Protein 3T7Z (pdb70)

Organism: Methanocaldococcus jannaschii (strain ATCC 43067 / DSM 2661 / JAL-1 / JCM 10045 / NBRC 100440) (NCBI:txid243232)

Sequence (119 aa):
MIYVTTFTPYGAFGVVKDNKEVSGLEDIEYKKLFNEEEIPDIMFKLKTQPNKIADELKEEWGDEIKLETLSTEPFNIGEFLRNNLFKVGKELGYFNNYDEFRKKMHYWSTELTKKVIKSYA

Solvent-accessible surface area: 6789 Å² total; per-residue (Å²): 83,0,43,0,8,35,12,20,0,0,0,0,0,0,71,95,47,94,137,12,96,11,34,148,44,6,85,42,91,74,78,12,124,62,105,38,0,10,77,40,36,48,65,26,120,75,72,24,103,88,13,15,103,46,4,100,90,98,36,64,37,88,23,71,6,21,88,93,32,150,60,97,9,50,0,0,43,22,1,126,124,36,38,53,108,0,0,101,112,47,64,20,3,112,79,143,113,57,24,49,62,52,47,131,129,7,52,58,32,23,70,114,65,38,114,71,63,169,131

Foldseek 3Di:
DWEWEDDLFWIWTAPPLDADPDVVRTDDIGTHDLVCSLVVVLCCVPPVVVVQVVVCVVVVHHYDYQVVDPDHGNVRVVCVVCVPVVCCVVPNAVDDVRVVVSVVVSVVSNVVVVVVVVD

B-factor: mean 32.23, std 11.08, range [12.87, 71.79]

Nearest PDB structures (foldseek):
  3t7z-assembly1_A  TM=1.008E+00  e=1.293E-22  Methanocaldococcus jannaschii
  5umu-assembly1_A  TM=2.502E-01  e=2.101E+00  Homo sapiens

CATH classification: 3.30.420.220

Structure (mmCIF, N/CA/C/O backbone):
data_3T7Z
#
_entry.id   3T7Z
#
_cell.length_a   45.695
_cell.length_b   86.511
_cell.length_c   129.387
_cell.angle_alpha   90.00
_cell.angle_beta   90.00
_cell.angle_gamma   90.00
#
_symmetry.space_group_name_H-M   'F 2 2 2'
#
loop_
_entity.id
_entity.type
_entity.pdbx_description
1 polymer 'Nucleolar protein Nop 56/58'
2 non-polymer 'ACETATE ION'
3 non-polymer 'SODIUM ION'
4 non-polymer GLYCEROL
5 water water
#
loop_
_atom_site.group_PDB
_atom_site.id
_atom_site.type_symbol
_atom_site.label_atom_id
_atom_site.label_alt_id
_atom_site.label_comp_id
_atom_site.label_asym_id
_atom_site.label_entity_id
_atom_site.label_seq_id
_atom_site.pdbx_PDB_ins_code
_atom_site.Cartn_x
_atom_site.Cartn_y
_atom_site.Cartn_z
_atom_site.occupancy
_atom_site.B_iso_or_equiv
_atom_site.auth_seq_id
_atom_site.auth_comp_id
_atom_site.auth_asym_id
_atom_site.auth_atom_id
_atom_site.pdbx_PDB_model_num
ATOM 1 N N . MET A 1 1 ? -3.764 -3.907 -11.802 1.00 33.48 1 MET A N 1
ATOM 2 C CA . MET A 1 1 ? -3.873 -2.452 -11.748 1.00 28.06 1 MET A CA 1
ATOM 3 C C . MET A 1 1 ? -4.824 -2.021 -12.915 1.00 23.41 1 MET A C 1
ATOM 4 O O . MET A 1 1 ? -4.536 -2.330 -14.068 1.00 21.81 1 MET A O 1
ATOM 9 N N . ILE A 1 2 ? -5.927 -1.348 -12.614 1.00 22.65 2 ILE A N 1
ATOM 10 C CA . ILE A 1 2 ? -6.876 -0.935 -13.619 1.00 18.73 2 ILE A CA 1
ATOM 11 C C . ILE A 1 2 ? -6.708 0.539 -13.914 1.00 18.35 2 ILE A C 1
ATOM 12 O O . ILE A 1 2 ? -6.728 1.317 -13.018 1.00 19.86 2 ILE A O 1
ATOM 17 N N . TYR A 1 3 ? -6.551 0.904 -15.183 1.00 16.03 3 TYR A N 1
ATOM 18 C CA . TYR A 1 3 ? -6.396 2.317 -15.589 1.00 15.17 3 TYR A CA 1
ATOM 19 C C . TYR A 1 3 ? -7.756 2.779 -16.057 1.00 15.92 3 TYR A C 1
ATOM 20 O O . TYR A 1 3 ? -8.331 2.162 -16.921 1.00 15.85 3 TYR A O 1
ATOM 29 N N . VAL A 1 4 ? -8.202 3.873 -15.482 1.00 16.50 4 VAL A N 1
ATOM 30 C CA . VAL A 1 4 ? -9.635 4.331 -15.597 1.00 16.87 4 VAL A CA 1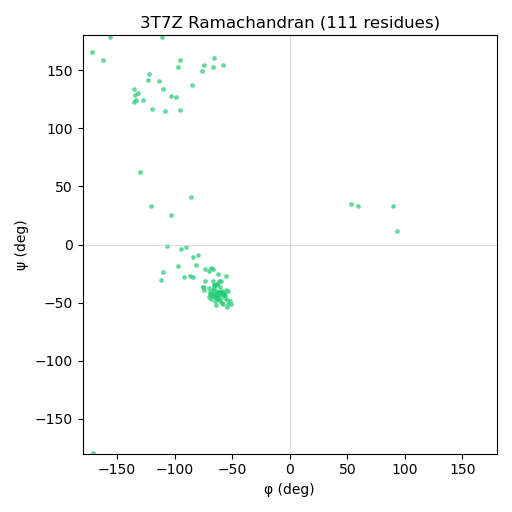
ATOM 31 C C . VAL A 1 4 ? -9.697 5.696 -16.084 1.00 18.97 4 VAL A C 1
ATOM 32 O O . VAL A 1 4 ? -8.922 6.572 -15.598 1.00 22.69 4 VAL A O 1
ATOM 36 N N A THR A 1 5 ? -10.602 5.943 -17.058 0.61 16.21 5 THR A N 1
ATOM 37 N N B THR A 1 5 ? -10.621 5.955 -17.029 0.39 16.37 5 THR A N 1
ATOM 38 C CA A THR A 1 5 ? -10.999 7.291 -17.484 0.61 17.78 5 THR A CA 1
ATOM 39 C CA B THR A 1 5 ? -10.968 7.311 -17.458 0.39 17.70 5 THR A CA 1
ATOM 40 C C A THR A 1 5 ? -12.497 7.415 -17.283 0.61 18.80 5 THR A C 1
ATOM 41 C C B THR A 1 5 ? -12.473 7.459 -17.485 0.39 19.30 5 THR A C 1
ATOM 42 O O A THR A 1 5 ? -13.184 6.420 -17.380 0.61 20.07 5 THR A O 1
ATOM 43 O O B THR A 1 5 ? -13.149 6.537 -17.949 0.39 19.00 5 THR A O 1
ATOM 50 N N . PHE A 1 6 ? -12.942 8.632 -17.068 1.00 19.42 6 PHE A N 1
ATOM 51 C CA . PHE A 1 6 ? -14.358 8.916 -16.926 1.00 22.13 6 PHE A CA 1
ATOM 52 C C . PHE A 1 6 ? -14.694 9.786 -18.063 1.00 24.75 6 PHE A C 1
ATOM 53 O O . PHE A 1 6 ? -13.914 10.662 -18.475 1.00 26.84 6 PHE A O 1
ATOM 61 N N . THR A 1 7 ? -15.879 9.554 -18.620 1.00 21.00 7 THR A N 1
ATOM 62 C CA . THR A 1 7 ? -16.521 10.525 -19.516 1.00 21.29 7 THR A CA 1
ATOM 63 C C . THR A 1 7 ? -17.741 11.017 -18.650 1.00 23.15 7 THR A C 1
ATOM 64 O O . THR A 1 7 ? -17.998 10.480 -17.547 1.00 18.71 7 THR A O 1
ATOM 68 N N . PRO A 1 8 ? -18.520 11.949 -19.205 1.00 25.28 8 PRO A N 1
ATOM 69 C CA . PRO A 1 8 ? -19.743 12.318 -18.435 1.00 22.65 8 PRO A CA 1
ATOM 70 C C . PRO A 1 8 ? -20.690 11.147 -18.264 1.00 22.37 8 PRO A C 1
ATOM 71 O O . PRO A 1 8 ? -21.401 11.094 -17.232 1.00 24.06 8 PRO A O 1
ATOM 75 N N . TYR A 1 9 ? -20.673 10.155 -19.129 1.00 19.81 9 TYR A N 1
ATOM 76 C CA . TYR A 1 9 ? -21.664 9.130 -19.058 1.00 17.08 9 TYR A CA 1
ATOM 77 C C . TYR A 1 9 ? -21.177 7.789 -18.519 1.00 16.88 9 TYR A C 1
ATOM 78 O O . TYR A 1 9 ? -21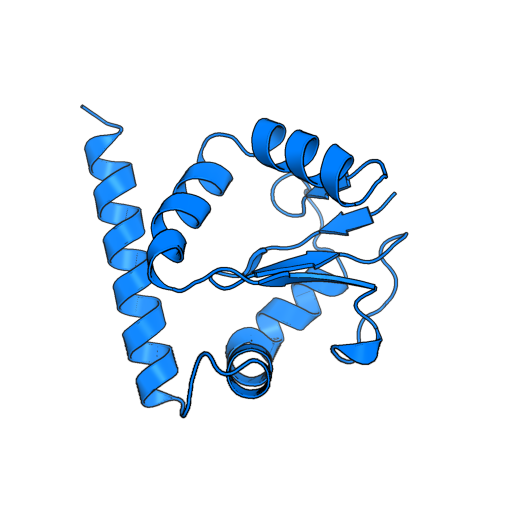.929 6.813 -18.431 1.00 19.25 9 TYR A O 1
ATOM 87 N N . GLY A 1 10 ? -19.870 7.681 -18.196 1.00 17.09 10 GLY A N 1
ATOM 88 C CA . GLY A 1 10 ? -19.442 6.414 -17.689 1.00 15.10 10 GLY A CA 1
ATOM 89 C C . GLY A 1 10 ? -18.005 6.467 -17.181 1.00 18.54 10 GLY A C 1
ATOM 90 O O . GLY A 1 10 ? -17.296 7.390 -17.528 1.00 20.03 10 GLY A O 1
ATOM 91 N N . ALA A 1 11 ? -17.647 5.447 -16.434 1.00 19.49 11 ALA A N 1
ATOM 92 C CA . ALA A 1 11 ? -16.237 5.126 -16.039 1.00 21.45 11 ALA A CA 1
ATOM 93 C C . ALA A 1 11 ? -15.808 3.888 -16.738 1.00 18.67 11 ALA A C 1
ATOM 94 O O . ALA A 1 11 ? -16.479 2.888 -16.787 1.00 18.43 11 ALA A O 1
ATOM 96 N N . PHE A 1 12 ? -14.592 3.909 -17.325 1.00 15.35 12 PHE A N 1
ATOM 97 C CA . PHE A 1 12 ? -14.181 2.847 -18.189 1.00 12.87 12 PHE A CA 1
ATOM 98 C C . PHE A 1 12 ? -12.725 2.459 -17.817 1.00 16.42 12 PHE A C 1
ATOM 99 O O . PHE A 1 12 ? -11.887 3.356 -17.663 1.00 17.24 12 PHE A O 1
ATOM 107 N N . GLY A 1 13 ? -12.497 1.178 -17.711 1.00 16.33 13 GLY A N 1
ATOM 108 C CA . GLY A 1 13 ? -11.166 0.701 -17.213 1.00 14.49 13 GLY A CA 1
ATOM 109 C C . GLY A 1 13 ? -10.633 -0.421 -18.026 1.00 19.38 13 GLY A C 1
ATOM 110 O O . GLY A 1 13 ? -11.336 -1.231 -18.634 1.00 17.70 13 GLY A O 1
ATOM 111 N N A VAL A 1 14 ? -9.298 -0.492 -18.056 0.68 16.92 14 VAL A N 1
ATOM 112 N N B VAL A 1 14 ? -9.304 -0.516 -18.013 0.32 16.90 14 VAL A N 1
ATOM 113 C CA A VAL A 1 14 ? -8.609 -1.574 -18.677 0.68 17.39 14 VAL A CA 1
ATOM 114 C CA B VAL A 1 14 ? -8.569 -1.519 -18.741 0.32 17.45 14 VAL A CA 1
ATOM 115 C C A VAL A 1 14 ? -7.366 -1.890 -17.848 0.68 18.34 14 VAL A C 1
ATOM 116 C C B VAL A 1 14 ? -7.351 -1.882 -17.878 0.32 18.32 14 VAL A C 1
ATOM 117 O O A VAL A 1 14 ? -6.732 -0.962 -17.279 0.68 17.17 14 VAL A O 1
ATOM 118 O O B VAL A 1 14 ? -6.693 -0.977 -17.339 0.32 17.62 14 VAL A O 1
ATOM 125 N N . LYS A 1 15 ? -7.069 -3.170 -17.709 1.00 16.31 15 LYS A N 1
ATOM 126 C CA . LYS A 1 15 ? -5.883 -3.583 -16.938 1.00 18.57 15 LYS A CA 1
ATOM 127 C C . LYS A 1 15 ? -4.669 -3.113 -17.677 1.00 18.76 15 LYS A C 1
ATOM 128 O O . LYS A 1 15 ? -4.606 -3.245 -18.903 1.00 19.29 15 LYS A O 1
ATOM 134 N N . ASP A 1 16 ? -3.691 -2.602 -16.919 1.00 13.74 16 ASP A N 1
ATOM 135 C CA . ASP A 1 16 ? -2.347 -2.389 -17.400 1.00 16.94 16 ASP A CA 1
ATOM 136 C C . ASP A 1 16 ? -2.256 -1.442 -18.611 1.00 17.66 16 ASP A C 1
ATOM 137 O O . ASP A 1 16 ? -1.417 -1.597 -19.485 1.00 19.25 16 ASP A O 1
ATOM 142 N N . ASN A 1 17 ? -3.156 -0.467 -18.651 1.00 18.28 17 ASN A N 1
ATOM 143 C CA . ASN A 1 17 ? -3.054 0.576 -19.671 1.00 18.98 17 ASN A CA 1
ATOM 144 C C . ASN A 1 17 ? -2.961 -0.024 -21.062 1.00 18.15 17 ASN A C 1
ATOM 145 O O . ASN A 1 17 ? -2.298 0.515 -21.975 1.00 21.97 17 ASN A O 1
ATOM 150 N N . LYS A 1 18 ? -3.664 -1.158 -21.309 1.00 20.26 18 LYS A N 1
ATOM 151 C CA . LYS A 1 18 ? -3.570 -1.735 -22.642 1.00 24.40 18 LYS A CA 1
ATOM 152 C C . LYS A 1 18 ? -4.196 -0.808 -23.757 1.00 20.58 18 LYS A C 1
ATOM 153 O O . LYS A 1 18 ? -5.002 0.116 -23.446 1.00 18.70 18 LYS A O 1
ATOM 159 N N . GLU A 1 19 ? -3.822 -1.045 -25.002 1.00 33.55 19 GLU A N 1
ATOM 160 C CA . GLU A 1 19 ? -4.364 -0.249 -26.058 1.00 31.55 19 GLU A CA 1
ATOM 161 C C . GLU A 1 19 ? -5.819 -0.517 -26.195 1.00 30.02 19 GLU A C 1
ATOM 162 O O . GLU A 1 19 ? -6.256 -1.540 -25.871 1.00 32.69 19 GLU A O 1
ATOM 168 N N . VAL A 1 20 ? -6.516 0.465 -26.685 1.00 22.58 20 VAL A N 1
ATOM 169 C CA . VAL A 1 20 ? -8.008 0.409 -26.793 1.00 19.24 20 VAL A CA 1
ATOM 170 C C . VAL A 1 20 ? -8.384 0.945 -28.185 1.00 24.85 20 VAL A C 1
ATOM 171 O O . VAL A 1 20 ? -8.089 2.140 -28.446 1.00 24.73 20 VAL A O 1
ATOM 175 N N . SER A 1 21 ? -9.112 0.114 -29.001 1.00 24.02 21 SER A N 1
ATOM 176 C CA . SER A 1 21 ? -9.515 0.366 -30.401 1.00 25.53 21 SER A CA 1
ATOM 177 C C . SER A 1 21 ? -11.089 0.585 -30.343 1.00 33.85 21 SER A C 1
ATOM 178 O O . SER A 1 21 ? -11.728 1.344 -31.134 1.00 32.11 21 SER A O 1
ATOM 181 N N . GLY A 1 22 ? -11.681 0.029 -29.296 1.00 29.05 22 GLY A N 1
ATOM 182 C CA . GLY A 1 22 ? -13.151 -0.203 -29.350 1.00 29.78 22 GLY A CA 1
ATOM 183 C C . GLY A 1 22 ? -13.637 -0.634 -27.991 1.00 27.48 22 GLY A C 1
ATOM 184 O O . GLY A 1 22 ? -12.836 -0.897 -27.092 1.00 26.38 22 GLY A O 1
ATOM 185 N N . LEU A 1 23 ? -14.934 -0.894 -27.856 1.00 24.23 23 LEU A N 1
ATOM 186 C CA . LEU A 1 23 ? -15.481 -1.065 -26.503 1.00 20.09 23 LEU A CA 1
ATOM 187 C C . LEU A 1 23 ? -15.129 -2.491 -26.171 1.00 21.06 23 LEU A C 1
ATOM 188 O O . LEU A 1 23 ? -15.087 -2.887 -25.004 1.00 23.29 23 LEU A O 1
ATOM 193 N N . GLU A 1 24 ? -14.805 -3.317 -27.203 1.00 20.70 24 GLU A N 1
ATOM 194 C CA . GLU A 1 24 ? -14.440 -4.701 -26.959 1.00 22.45 24 GLU A CA 1
ATOM 195 C C . GLU A 1 24 ? -13.103 -4.809 -26.197 1.00 22.16 24 GLU A C 1
ATOM 196 O O . GLU A 1 24 ? -12.764 -5.836 -25.613 1.00 26.88 24 GLU A O 1
ATOM 202 N N . ASP A 1 25 ? -12.326 -3.738 -26.289 1.00 25.45 25 ASP A N 1
ATOM 203 C CA . ASP A 1 25 ? -11.004 -3.734 -25.556 1.00 25.86 25 ASP A CA 1
ATOM 204 C C . ASP A 1 25 ? -11.079 -3.169 -24.119 1.00 23.77 25 ASP A C 1
ATOM 205 O O . ASP A 1 25 ? -10.104 -3.111 -23.380 1.00 24.36 25 ASP A O 1
ATOM 210 N N . ILE A 1 26 ? -12.262 -2.725 -23.750 1.00 21.19 26 ILE A N 1
ATOM 211 C CA . ILE A 1 26 ? -12.524 -2.119 -22.435 1.00 20.23 26 ILE A CA 1
ATOM 212 C C . ILE A 1 26 ? -13.065 -3.207 -21.518 1.00 23.43 26 ILE A C 1
ATOM 213 O O . ILE A 1 26 ? -14.154 -3.777 -21.753 1.00 26.41 26 ILE A O 1
ATOM 218 N N . GLU A 1 27 ? -12.332 -3.526 -20.479 1.00 19.33 27 GLU A N 1
ATOM 219 C CA . GLU A 1 27 ? -12.684 -4.594 -19.579 1.00 22.16 27 GLU A CA 1
ATOM 220 C C . GLU A 1 27 ? -13.670 -4.232 -18.459 1.00 25.63 27 GLU A C 1
ATOM 221 O O . GLU A 1 27 ? -14.390 -5.055 -17.991 1.00 29.16 27 GLU A O 1
ATOM 227 N N . TYR A 1 28 ? -13.688 -2.992 -18.050 1.00 19.26 28 TYR A N 1
ATOM 228 C CA . TYR A 1 28 ? -14.568 -2.567 -16.937 1.00 19.00 28 TYR A CA 1
ATOM 229 C C . TYR A 1 28 ? -15.353 -1.433 -17.373 1.00 19.70 28 TYR A C 1
ATOM 230 O O . TYR A 1 28 ? 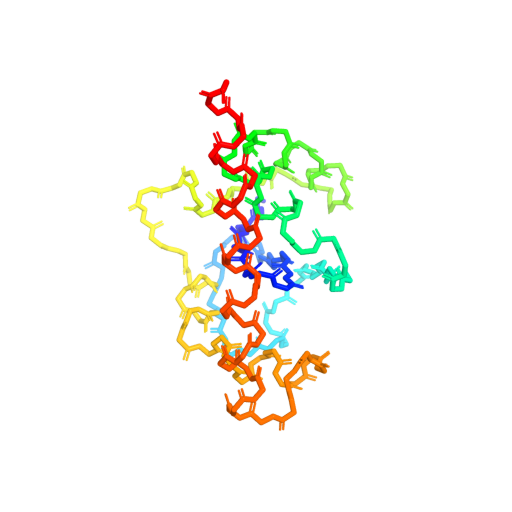-14.794 -0.401 -17.828 1.00 18.42 28 TYR A O 1
ATOM 239 N N . LYS A 1 29 ? -16.720 -1.515 -17.277 1.00 15.76 29 LYS A N 1
ATOM 240 C CA . LYS A 1 29 ? -17.550 -0.386 -17.714 1.00 16.63 29 LYS A CA 1
ATOM 241 C C . LYS A 1 29 ? -18.607 -0.099 -16.657 1.00 21.49 29 LYS A C 1
ATOM 242 O O . LYS A 1 29 ? -19.396 -0.970 -16.355 1.00 23.07 29 LYS A O 1
ATOM 248 N N . LYS A 1 30 ? -18.636 1.120 -16.190 1.00 17.87 30 LYS A N 1
ATOM 249 C CA . LYS A 1 30 ? -19.742 1.535 -15.310 1.00 20.93 30 LYS A CA 1
ATOM 250 C C . LYS A 1 30 ? -20.439 2.669 -16.010 1.00 22.48 30 LYS A C 1
ATOM 251 O O . LYS A 1 30 ? -19.891 3.736 -16.173 1.00 24.22 30 LYS A O 1
ATOM 257 N N . LEU A 1 31 ? -21.712 2.506 -16.377 1.00 23.13 31 LEU A N 1
ATOM 258 C CA . LEU A 1 31 ? -22.390 3.512 -17.070 1.00 20.97 31 LEU A CA 1
ATOM 259 C C . LEU A 1 31 ? -23.221 4.347 -16.036 1.00 27.92 31 LEU A C 1
ATOM 260 O O . LEU A 1 31 ? -23.555 3.842 -14.908 1.00 30.39 31 LEU A O 1
ATOM 265 N N . PHE A 1 32 ? -23.500 5.621 -16.310 1.00 23.11 32 PHE A N 1
ATOM 266 C CA . PHE A 1 32 ? -24.196 6.385 -15.323 1.00 26.23 32 PHE A CA 1
ATOM 267 C C . PHE A 1 32 ? -25.569 6.726 -15.868 1.00 27.61 32 PHE A C 1
ATOM 268 O O . PHE A 1 32 ? -25.772 6.872 -17.071 1.00 27.36 32 PHE A O 1
ATOM 276 N N . ASN A 1 33 ? -26.579 6.684 -15.008 1.00 27.56 33 ASN A N 1
ATOM 277 C CA . ASN A 1 33 ? -27.833 7.143 -15.530 1.00 23.60 33 ASN A CA 1
ATOM 278 C C . ASN A 1 33 ? -27.853 8.616 -15.603 1.00 23.99 33 ASN A C 1
ATOM 279 O O . ASN A 1 33 ? -27.259 9.281 -14.774 1.00 26.81 33 ASN A O 1
ATOM 284 N N . GLU A 1 34 ? -28.570 9.161 -16.548 1.00 29.15 34 GLU A N 1
ATOM 285 C CA . GLU A 1 34 ? -28.404 10.544 -16.874 1.00 35.38 34 GLU A CA 1
ATOM 286 C C . GLU A 1 34 ? -28.705 11.501 -15.744 1.00 36.93 34 GLU A C 1
ATOM 287 O O . GLU A 1 34 ? -28.097 12.517 -15.673 1.00 38.34 34 GLU A O 1
ATOM 293 N N . GLU A 1 35 ? -29.615 11.175 -14.858 1.00 34.55 35 GLU A N 1
ATOM 294 C CA . GLU A 1 35 ? -29.973 12.119 -13.797 1.00 35.51 35 GLU A CA 1
ATOM 295 C C . GLU A 1 35 ? -28.837 12.293 -12.762 1.00 33.90 35 GLU A C 1
ATOM 296 O O . GLU A 1 35 ? -28.739 13.326 -1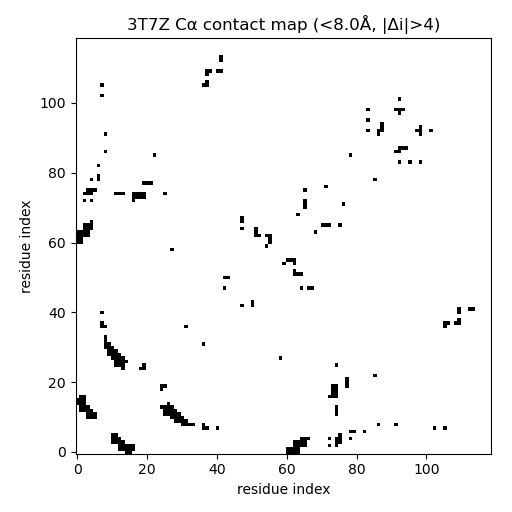2.084 1.00 33.32 35 GLU A O 1
ATOM 298 N N . GLU A 1 36 ? -27.936 11.307 -12.660 1.00 30.15 36 GLU A N 1
ATOM 299 C CA . GLU A 1 36 ? -26.800 11.424 -11.726 1.00 29.08 36 GLU A CA 1
ATOM 300 C C . GLU A 1 36 ? -25.552 11.955 -12.364 1.00 26.99 36 GLU A C 1
ATOM 301 O O . GLU A 1 36 ? -24.548 12.110 -11.655 1.00 28.35 36 GLU A O 1
ATOM 303 N N . ILE A 1 37 ? -25.567 12.180 -13.667 1.00 23.69 37 ILE A N 1
ATOM 304 C CA . ILE A 1 37 ? -24.302 12.586 -14.361 1.00 22.31 37 ILE A CA 1
ATOM 305 C C . ILE A 1 37 ? -23.595 13.801 -13.749 1.00 24.52 37 ILE A C 1
ATOM 306 O O . ILE A 1 37 ? -22.377 13.758 -13.448 1.00 27.87 37 ILE A O 1
ATOM 311 N N . PRO A 1 38 ? -24.320 14.905 -13.528 1.00 23.73 38 PRO A N 1
ATOM 312 C CA . PRO A 1 38 ? -23.619 16.072 -12.977 1.00 25.81 38 PRO A CA 1
ATOM 313 C C . PRO A 1 38 ? -23.055 15.835 -11.571 1.00 27.77 38 PRO A C 1
ATOM 314 O O . PRO A 1 38 ? -21.958 16.305 -11.251 1.00 28.34 38 PRO A O 1
ATOM 318 N N . ASP A 1 39 ? -23.822 15.135 -10.729 1.00 25.27 39 ASP A N 1
ATOM 319 C CA . ASP A 1 39 ? -23.404 14.781 -9.367 1.00 28.73 39 ASP A CA 1
ATOM 320 C C . ASP A 1 39 ? -22.110 14.018 -9.439 1.00 29.12 39 ASP A C 1
ATOM 321 O O . ASP A 1 39 ? -21.189 14.262 -8.685 1.00 29.81 39 ASP A O 1
ATOM 326 N N . ILE A 1 40 ? -22.014 13.086 -10.387 1.00 26.79 40 ILE A N 1
ATOM 327 C CA . ILE A 1 40 ? -20.767 12.264 -10.461 1.00 25.60 40 ILE A CA 1
ATOM 328 C C . ILE A 1 40 ? -19.642 13.064 -11.054 1.00 26.42 40 ILE A C 1
ATOM 329 O O . ILE A 1 40 ? -18.452 12.902 -10.615 1.00 28.68 40 ILE A O 1
ATOM 334 N N . MET A 1 41 ? -19.919 13.926 -12.039 1.00 24.28 41 MET A N 1
ATOM 335 C CA . MET A 1 41 ? -18.865 14.888 -12.508 1.00 25.75 41 MET A CA 1
ATOM 336 C C . MET A 1 41 ? -18.336 15.711 -11.355 1.00 29.25 41 MET A C 1
ATOM 337 O O . MET A 1 41 ? -17.105 15.933 -11.228 1.00 30.29 41 MET A O 1
ATOM 342 N N . PHE A 1 42 ? -19.217 16.112 -10.445 1.00 24.40 42 PHE A N 1
ATOM 343 C CA . PHE A 1 42 ? -18.748 16.997 -9.360 1.00 25.11 42 PHE A CA 1
ATOM 344 C C . PHE A 1 42 ? -17.928 16.192 -8.328 1.00 25.83 42 PHE A C 1
ATOM 345 O O . PHE A 1 42 ? -16.929 16.666 -7.805 1.00 29.74 42 PHE A O 1
ATOM 353 N N . LYS A 1 43 ? -18.357 14.990 -8.032 1.00 26.72 43 LYS A N 1
ATOM 354 C CA . LYS A 1 43 ? -17.613 14.107 -7.094 1.00 29.32 43 LYS A CA 1
ATOM 355 C C . LYS A 1 43 ? -16.205 13.725 -7.654 1.00 33.37 43 LYS A C 1
ATOM 356 O O . LYS A 1 43 ? -15.248 13.661 -6.914 1.00 35.82 43 LYS A O 1
ATOM 362 N N . LEU A 1 44 ? -16.085 13.552 -8.961 1.00 26.15 44 LEU A N 1
ATOM 363 C CA . LEU A 1 44 ? -14.799 13.260 -9.574 1.00 26.84 44 LEU A CA 1
ATOM 364 C C . LEU A 1 44 ? -13.907 14.439 -9.421 1.00 31.79 44 LEU A C 1
ATOM 365 O O . LEU A 1 44 ? -12.770 14.315 -9.146 1.00 35.57 44 LEU A O 1
ATOM 370 N N . LYS A 1 45 ? -14.478 15.596 -9.643 1.00 32.33 45 LYS A N 1
ATOM 371 C CA . LYS A 1 45 ? -13.762 16.857 -9.539 1.00 35.45 45 LYS A CA 1
ATOM 372 C C . LYS A 1 45 ? -13.310 17.197 -8.120 1.00 35.53 45 LYS A C 1
ATOM 373 O O . LYS A 1 45 ? -12.245 17.787 -7.961 1.00 35.09 45 LYS A O 1
ATOM 379 N N . THR A 1 46 ? -14.056 16.775 -7.094 1.00 33.19 46 THR A N 1
ATOM 380 C CA . THR A 1 46 ? -13.720 17.211 -5.724 1.00 36.54 46 THR A CA 1
ATOM 381 C C . THR A 1 46 ? -13.199 16.143 -4.780 1.00 39.47 46 THR A C 1
ATOM 382 O O . THR A 1 46 ? -12.393 16.464 -3.902 1.00 43.21 46 THR A O 1
ATOM 386 N N . GLN A 1 47 ? -13.631 14.881 -4.967 1.00 35.54 47 GLN A N 1
ATOM 387 C CA . GLN A 1 47 ? -13.117 13.711 -4.214 1.00 35.81 47 GLN A CA 1
ATOM 388 C C . GLN A 1 47 ? -12.695 12.537 -5.062 1.00 30.36 47 GLN A C 1
ATOM 389 O O . GLN A 1 47 ? -13.239 11.426 -4.906 1.00 28.70 47 GLN A O 1
ATOM 395 N N . PRO A 1 48 ? -11.693 12.760 -5.905 1.00 33.47 48 PRO A N 1
ATOM 396 C CA . PRO A 1 48 ? -11.314 11.652 -6.780 1.00 27.69 48 PRO A CA 1
ATOM 397 C C . PRO A 1 48 ? -10.783 10.426 -5.956 1.00 27.72 48 PRO A C 1
ATOM 398 O O . PRO A 1 48 ? -10.949 9.300 -6.399 1.00 26.20 48 PRO A O 1
ATOM 402 N N . ASN A 1 49 ? -10.096 10.630 -4.817 1.00 30.45 49 ASN A N 1
ATOM 403 C CA . ASN A 1 49 ? -9.563 9.491 -4.102 1.00 31.92 49 ASN A CA 1
ATOM 404 C C . ASN A 1 49 ? -10.726 8.624 -3.570 1.00 30.69 49 ASN A C 1
ATOM 405 O O . ASN A 1 49 ? -10.634 7.415 -3.504 1.00 29.91 49 ASN A O 1
ATOM 410 N N . LYS A 1 50 ? -11.825 9.245 -3.186 1.00 32.10 50 LYS A N 1
ATOM 411 C CA . LYS A 1 50 ? -13.023 8.481 -2.759 1.00 33.32 50 LYS A CA 1
ATOM 412 C C . LYS A 1 50 ? -13.632 7.626 -3.927 1.00 33.49 50 LYS A C 1
ATOM 413 O O . LYS A 1 50 ? -13.922 6.412 -3.795 1.00 33.64 50 LYS A O 1
ATOM 419 N N . ILE A 1 51 ? -13.754 8.269 -5.081 1.00 36.60 51 ILE A N 1
ATOM 420 C CA . ILE A 1 51 ? -14.091 7.585 -6.356 1.00 35.46 51 ILE A CA 1
ATOM 421 C C . ILE A 1 51 ? -13.203 6.396 -6.614 1.00 31.87 51 ILE A C 1
ATOM 422 O O . ILE A 1 51 ? -13.697 5.318 -6.853 1.00 30.58 51 ILE A O 1
ATOM 427 N N . ALA A 1 52 ? -11.898 6.584 -6.540 1.00 29.97 52 ALA A N 1
ATOM 428 C CA . ALA A 1 52 ? -10.970 5.488 -6.697 1.00 28.32 52 ALA A CA 1
ATOM 429 C C . ALA A 1 52 ? -11.149 4.352 -5.677 1.00 28.20 52 ALA A C 1
ATOM 430 O O . ALA A 1 52 ? -11.039 3.205 -6.089 1.00 28.02 52 ALA A O 1
ATOM 432 N N . ASP A 1 53 ? -11.432 4.630 -4.396 1.00 28.04 53 ASP A N 1
ATOM 433 C CA . ASP A 1 53 ? -11.546 3.548 -3.395 1.00 31.87 53 ASP A CA 1
ATOM 434 C C . ASP A 1 53 ? -12.826 2.780 -3.711 1.00 30.99 53 ASP A C 1
ATOM 435 O O . ASP A 1 53 ? -12.893 1.561 -3.558 1.00 33.81 53 ASP A O 1
ATOM 440 N N . GLU A 1 54 ? -13.863 3.506 -4.120 1.00 32.36 54 GLU A N 1
ATOM 441 C CA . GLU A 1 54 ? -15.137 2.862 -4.508 1.00 32.75 54 GLU A CA 1
ATOM 442 C C . GLU A 1 54 ? -14.991 1.912 -5.687 1.00 31.94 54 GLU A C 1
ATOM 443 O O . GLU A 1 54 ? -15.617 0.824 -5.743 1.00 32.96 54 GLU A O 1
ATOM 445 N N . LEU A 1 55 ? -14.189 2.323 -6.685 1.00 27.19 55 LEU A N 1
ATOM 446 C CA . LEU A 1 55 ? -13.999 1.463 -7.845 1.00 23.47 55 LEU A CA 1
ATOM 447 C C . LEU A 1 55 ? -13.132 0.331 -7.450 1.00 22.96 55 LEU A C 1
ATOM 448 O O . LEU A 1 55 ? -13.225 -0.740 -8.000 1.00 24.63 55 LEU A O 1
ATOM 453 N N . LYS A 1 56 ? -12.207 0.540 -6.512 1.00 23.81 56 LYS A N 1
ATOM 454 C CA . LYS A 1 56 ? -11.300 -0.547 -6.116 1.00 24.50 56 LYS A CA 1
ATOM 455 C C . LYS A 1 56 ? -12.175 -1.654 -5.552 1.00 29.58 56 LYS A C 1
ATOM 456 O O . LYS A 1 56 ? -11.991 -2.832 -5.866 1.00 30.93 56 LYS A O 1
ATOM 462 N N . GLU A 1 57 ? -13.173 -1.266 -4.755 1.00 32.32 57 GLU A N 1
ATOM 463 C CA . GLU A 1 57 ? -14.115 -2.268 -4.179 1.00 34.49 57 GLU A CA 1
ATOM 464 C C . GLU A 1 57 ? -14.965 -2.916 -5.215 1.00 36.09 57 GLU A C 1
ATOM 465 O O . GLU A 1 57 ? -15.168 -4.122 -5.169 1.00 40.61 57 GLU A O 1
ATOM 467 N N . GLU A 1 58 ? -15.500 -2.149 -6.133 1.00 34.65 58 GLU A N 1
ATOM 468 C CA . GLU A 1 58 ? -16.441 -2.676 -7.069 1.00 36.48 58 GLU A CA 1
ATOM 469 C C . GLU A 1 58 ? -15.824 -3.527 -8.162 1.00 35.86 58 GLU A C 1
ATOM 470 O O . GLU A 1 58 ? -16.397 -4.471 -8.590 1.00 36.76 58 GLU A O 1
ATOM 476 N N . TRP A 1 59 ? -14.658 -3.158 -8.632 1.00 29.18 59 TRP A N 1
ATOM 477 C CA . TRP A 1 59 ? -13.987 -3.912 -9.666 1.00 28.31 59 TRP A CA 1
ATOM 478 C C . TRP A 1 59 ? -12.951 -4.881 -9.237 1.00 30.72 59 TRP A C 1
ATOM 479 O O . TRP A 1 59 ? -12.552 -5.728 -10.035 1.00 35.26 59 TRP A O 1
ATOM 490 N N . GLY A 1 60 ? -12.445 -4.733 -8.010 1.00 31.98 60 GLY A N 1
ATOM 491 C CA . GLY A 1 60 ? -11.651 -5.784 -7.388 1.00 33.22 60 GLY A CA 1
ATOM 492 C C . GLY A 1 60 ? -10.155 -5.691 -7.673 1.00 35.78 60 GLY A C 1
ATOM 493 O O . GLY A 1 60 ? -9.462 -6.685 -7.739 1.00 41.63 60 GLY A O 1
ATOM 494 N N . ASP A 1 61 ? -9.665 -4.470 -7.803 1.00 32.31 61 ASP A N 1
ATOM 495 C CA . ASP A 1 61 ? -8.265 -4.231 -8.100 1.00 30.54 61 ASP A CA 1
ATOM 496 C C . ASP A 1 61 ? -7.870 -2.823 -7.788 1.00 29.03 61 ASP A C 1
ATOM 497 O O . ASP A 1 61 ? -8.715 -1.964 -7.609 1.00 28.89 61 ASP A O 1
ATOM 502 N N . GLU A 1 62 ? -6.558 -2.570 -7.589 1.00 27.87 62 GLU A N 1
ATOM 503 C CA . GLU A 1 62 ? -6.053 -1.213 -7.431 1.00 26.42 62 GLU A CA 1
ATOM 504 C C . GLU A 1 62 ? -6.442 -0.427 -8.679 1.00 26.54 62 GLU A C 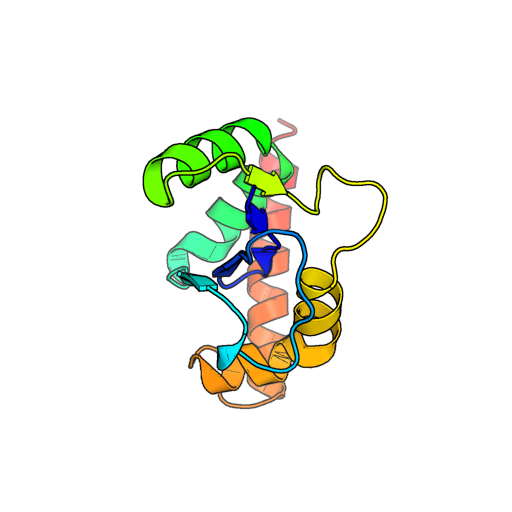1
ATOM 505 O O . GLU A 1 62 ? -6.561 -1.026 -9.771 1.00 28.29 62 GLU A O 1
ATOM 511 N N . ILE A 1 63 ? -6.559 0.894 -8.542 1.00 27.87 63 ILE A N 1
ATOM 512 C CA . ILE A 1 63 ? -7.138 1.743 -9.553 1.00 26.27 63 ILE A CA 1
ATOM 513 C C . ILE A 1 63 ? -6.206 2.927 -9.778 1.00 27.10 63 ILE A C 1
ATOM 514 O O . ILE A 1 63 ? -5.692 3.504 -8.808 1.00 28.88 63 ILE A O 1
ATOM 519 N N . LYS A 1 64 ? -5.876 3.217 -11.032 1.00 22.63 64 LYS A N 1
ATOM 520 C CA . LYS A 1 64 ? -5.232 4.463 -11.374 1.00 21.81 64 LYS A CA 1
ATOM 521 C C . LYS A 1 64 ? -6.244 5.371 -12.120 1.00 26.04 64 LYS A C 1
ATOM 522 O O . LYS A 1 64 ? -6.640 5.005 -13.210 1.00 23.71 64 LYS A O 1
ATOM 528 N N . LEU A 1 65 ? -6.661 6.521 -11.579 1.00 21.44 65 LEU A N 1
ATOM 529 C CA . LEU A 1 65 ? -7.475 7.450 -12.391 1.00 23.19 65 LEU A CA 1
ATOM 530 C C . LEU A 1 65 ? -6.661 8.358 -13.236 1.00 22.67 65 LEU A C 1
ATOM 531 O O . LEU A 1 65 ? -5.648 8.913 -12.795 1.00 24.68 65 LEU A O 1
ATOM 536 N N . GLU A 1 66 ? -7.103 8.530 -14.475 1.00 20.22 66 GLU A N 1
ATOM 537 C CA . GLU A 1 66 ? -6.474 9.428 -15.377 1.00 22.11 66 GLU A CA 1
ATOM 538 C C . GLU A 1 66 ? -6.423 10.859 -14.949 1.00 26.87 66 GLU A C 1
ATOM 539 O O . GLU A 1 66 ? -5.395 11.558 -15.273 1.00 29.24 66 GLU A O 1
ATOM 545 N N . THR A 1 67 ? -7.413 11.316 -14.192 1.00 27.85 67 THR A N 1
ATOM 546 C CA . THR A 1 67 ? -7.377 12.656 -13.626 1.00 32.15 67 THR A CA 1
ATOM 547 C C . THR A 1 67 ? -6.310 12.777 -12.573 1.00 35.92 67 THR A C 1
ATOM 548 O O . THR A 1 67 ? -5.926 13.877 -12.286 1.00 38.42 67 THR A O 1
ATOM 552 N N . LEU A 1 68 ? -5.845 11.677 -12.000 1.00 29.76 68 LEU A N 1
ATOM 553 C CA . LEU A 1 68 ? -4.746 11.833 -11.074 1.00 30.70 68 LEU A CA 1
ATOM 554 C C . LEU A 1 68 ? -3.412 11.415 -11.702 1.00 28.17 68 LEU A C 1
ATOM 555 O O . LEU A 1 68 ? -2.491 11.025 -10.976 1.00 30.32 68 LEU A O 1
ATOM 560 N N . SER A 1 69 ? -3.316 11.479 -13.011 1.00 27.14 69 SER A N 1
ATOM 561 C CA . SER A 1 69 ? -2.039 11.090 -13.727 1.00 32.20 69 SER A CA 1
ATOM 562 C C . SER A 1 69 ? -1.540 12.244 -14.536 1.00 34.13 69 SER A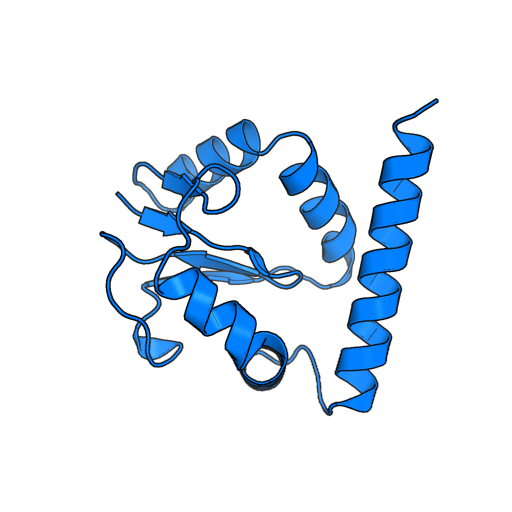 C 1
ATOM 563 O O . SER A 1 69 ? -2.371 12.948 -15.165 1.00 34.88 69 SER A O 1
ATOM 566 N N . THR A 1 70 ? -0.230 12.418 -14.683 1.00 37.38 70 THR A N 1
ATOM 567 C CA . THR A 1 70 ? 0.271 13.460 -15.568 1.00 38.91 70 THR A CA 1
ATOM 568 C C . THR A 1 70 ? 0.361 13.090 -17.008 1.00 41.50 70 THR A C 1
ATOM 569 O O . THR A 1 70 ? 0.600 13.939 -17.819 1.00 47.72 70 THR A O 1
ATOM 573 N N . GLU A 1 71 ? 0.199 11.825 -17.323 1.00 34.41 71 GLU A N 1
ATOM 574 C CA . GLU A 1 71 ? 0.314 11.374 -18.696 1.00 33.22 71 GLU A CA 1
ATOM 575 C C . GLU A 1 71 ? -1.026 10.700 -18.996 1.00 30.12 71 GLU A C 1
ATOM 576 O O . GLU A 1 71 ? -1.579 10.073 -18.101 1.00 29.14 71 GLU A O 1
ATOM 578 N N . PRO A 1 72 ? -1.507 10.891 -20.202 1.00 32.75 72 PRO A N 1
ATOM 579 C CA . PRO A 1 72 ? -2.829 10.368 -20.582 1.00 32.34 72 PRO A CA 1
ATOM 580 C C . PRO A 1 72 ? -2.674 8.837 -20.766 1.00 25.29 72 PRO A C 1
ATOM 581 O O . PRO A 1 72 ? -1.568 8.337 -21.067 1.00 26.99 72 PRO A O 1
ATOM 585 N N . PHE A 1 73 ? -3.779 8.118 -20.585 1.00 25.02 73 PHE A N 1
ATOM 586 C CA . PHE A 1 73 ? -3.802 6.672 -20.768 1.00 21.49 73 PHE A CA 1
ATOM 587 C C . PHE A 1 73 ? -4.287 6.371 -22.192 1.00 21.67 73 PHE A C 1
ATOM 588 O O . PHE A 1 73 ? -5.055 7.157 -22.798 1.00 21.42 73 PHE A O 1
ATOM 596 N N . ASN A 1 74 ? -3.993 5.186 -22.722 1.00 18.86 74 ASN A N 1
ATOM 597 C CA . ASN A 1 74 ? -4.548 4.768 -24.042 1.00 20.33 74 ASN A CA 1
ATOM 598 C C . ASN A 1 74 ? -6.076 4.823 -24.051 1.00 20.43 74 ASN A C 1
ATOM 599 O O . ASN A 1 74 ? -6.706 5.281 -25.028 1.00 19.53 74 ASN A O 1
ATOM 604 N N . ILE A 1 75 ? -6.678 4.351 -22.982 1.00 17.16 75 ILE A N 1
ATOM 605 C CA . ILE A 1 75 ? -8.124 4.414 -22.836 1.00 17.79 75 ILE A CA 1
ATOM 606 C C . ILE A 1 75 ? -8.721 5.815 -22.845 1.00 18.72 75 ILE A C 1
ATOM 607 O O . ILE A 1 75 ? -9.752 5.992 -23.331 1.00 21.94 75 ILE A O 1
ATOM 612 N N . GLY A 1 76 ? -8.043 6.763 -22.265 1.00 18.28 76 GLY A N 1
ATOM 613 C CA . GLY A 1 76 ? -8.456 8.141 -22.183 1.00 21.13 76 GLY A CA 1
ATOM 614 C C . GLY A 1 76 ? -8.375 8.740 -23.559 1.00 22.88 76 GLY A C 1
ATOM 615 O O . GLY A 1 76 ? -9.296 9.421 -23.940 1.00 25.50 76 GLY A O 1
ATOM 616 N N . GLU A 1 77 ? -7.298 8.504 -24.300 1.00 22.47 77 GLU A N 1
ATOM 617 C CA . GLU A 1 77 ? -7.229 9.050 -25.647 1.00 24.29 77 GLU A CA 1
ATOM 618 C C . GLU A 1 77 ? -8.297 8.483 -26.528 1.00 26.21 77 GLU A C 1
ATOM 619 O O . GLU A 1 77 ? -8.836 9.168 -27.394 1.00 32.34 77 GLU A O 1
ATOM 621 N N . PHE A 1 78 ? -8.553 7.194 -26.447 1.00 25.71 78 PHE A N 1
ATOM 622 C CA . PHE A 1 78 ? -9.621 6.634 -27.211 1.00 22.55 78 PHE A CA 1
ATOM 623 C C . PHE A 1 78 ? -10.984 7.301 -26.903 1.00 26.48 78 PHE A C 1
ATOM 624 O O . PHE A 1 78 ? -11.731 7.603 -27.848 1.00 28.16 78 PHE A O 1
ATOM 632 N N . LEU A 1 79 ? -11.321 7.380 -25.625 1.00 18.25 79 LEU A N 1
ATOM 633 C CA . LEU A 1 79 ? -12.653 7.945 -25.215 1.00 19.80 79 LEU A CA 1
ATOM 634 C C . LEU A 1 79 ? -12.704 9.440 -25.589 1.00 25.65 79 LEU A C 1
ATOM 635 O O . LEU A 1 79 ? -13.752 9.934 -25.996 1.00 29.04 79 LEU A O 1
ATOM 640 N N . ARG A 1 80 ? -11.634 10.184 -25.461 1.00 23.95 80 ARG A N 1
ATOM 641 C CA . ARG A 1 80 ? -11.749 11.604 -25.807 1.00 31.64 80 ARG A CA 1
ATOM 642 C C . ARG A 1 80 ? -11.925 11.810 -27.278 1.00 31.53 80 ARG A C 1
ATOM 643 O O . ARG A 1 80 ? -12.681 12.679 -2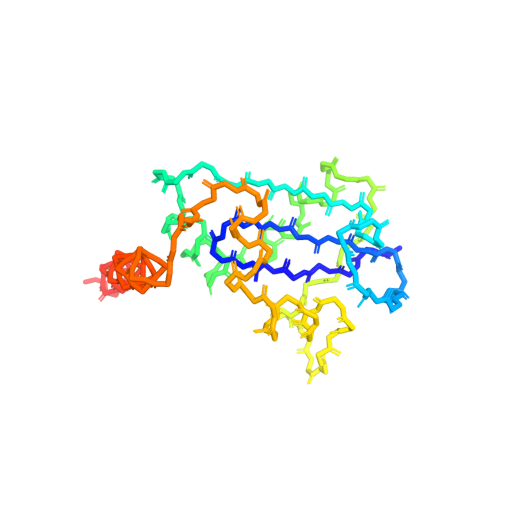7.706 1.00 36.28 80 ARG A O 1
ATOM 651 N N . ASN A 1 81 ? -11.209 11.060 -28.086 1.00 23.55 81 ASN A N 1
ATOM 652 C CA . ASN A 1 81 ? -11.377 11.183 -29.522 1.00 24.81 81 ASN A CA 1
ATOM 653 C C . ASN A 1 81 ? -12.676 10.589 -30.112 1.00 23.05 81 ASN A C 1
ATOM 654 O O . ASN A 1 81 ? -13.035 10.915 -31.276 1.00 23.54 81 ASN A O 1
ATOM 659 N N . ASN A 1 82 ? -13.297 9.666 -29.354 1.00 24.36 82 ASN A N 1
ATOM 660 C CA . ASN A 1 82 ? -14.543 9.028 -29.796 1.00 26.22 82 ASN A CA 1
ATOM 661 C C . ASN A 1 82 ? -15.692 9.258 -28.841 1.00 28.06 82 ASN A C 1
ATOM 662 O O . ASN A 1 82 ? -16.563 8.372 -28.724 1.00 29.07 82 ASN A O 1
ATOM 667 N N . LEU A 1 83 ? -15.689 10.434 -28.206 1.00 18.68 83 LEU A N 1
ATOM 668 C CA . LEU A 1 83 ? -16.642 10.620 -27.061 1.00 23.43 83 LEU A CA 1
ATOM 669 C C . LEU A 1 83 ? -18.088 10.501 -27.603 1.00 24.92 83 LEU A C 1
ATOM 670 O O . LEU A 1 83 ? -18.976 9.815 -27.029 1.00 24.29 83 LEU A O 1
ATOM 675 N N . PHE A 1 84 ? -18.339 11.196 -28.702 1.00 20.48 84 PHE A N 1
ATOM 676 C CA . PHE A 1 84 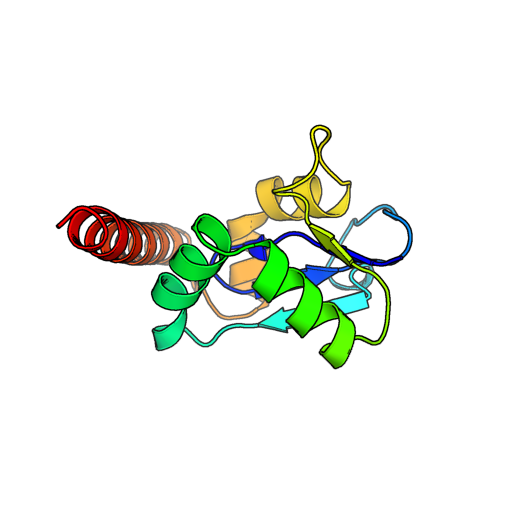? -19.725 11.108 -29.314 1.00 25.71 84 PHE A CA 1
ATOM 677 C C . PHE A 1 84 ? -20.073 9.706 -29.807 1.00 24.13 84 PHE A C 1
ATOM 678 O O . PHE A 1 84 ? -21.144 9.121 -29.457 1.00 22.83 84 PHE A O 1
ATOM 686 N N . LYS A 1 85 ? -19.222 9.116 -30.607 1.00 26.98 85 LYS A N 1
ATOM 687 C CA . LYS A 1 85 ? -19.510 7.821 -31.144 1.00 26.21 85 LYS A CA 1
ATOM 688 C C . LYS A 1 85 ? -19.718 6.722 -30.095 1.00 24.76 85 LYS A C 1
ATOM 689 O O . LYS A 1 85 ? -20.575 5.933 -30.236 1.00 28.68 85 LYS A O 1
ATOM 695 N N . VAL A 1 86 ? -18.916 6.697 -29.051 1.00 19.58 86 VAL A N 1
ATOM 696 C CA . VAL A 1 86 ? -19.094 5.674 -28.041 1.00 20.29 86 VAL A CA 1
ATOM 697 C C . VAL A 1 86 ? -20.415 5.981 -27.302 1.00 24.39 86 VAL A C 1
ATOM 698 O O . VAL A 1 86 ? -21.175 5.078 -26.931 1.00 23.76 86 VAL A O 1
ATOM 702 N N . GLY A 1 87 ? -20.644 7.223 -26.994 1.00 23.57 87 GLY A N 1
ATOM 703 C CA . GLY A 1 87 ? -21.931 7.549 -26.304 1.00 24.25 87 GLY A CA 1
ATOM 704 C C . GLY A 1 87 ? -23.128 7.225 -27.171 1.00 25.83 87 GLY A C 1
ATOM 705 O O . GLY A 1 87 ? -24.161 6.884 -26.591 1.00 24.34 87 GLY A O 1
ATOM 706 N N . LYS A 1 88 ? -23.051 7.375 -28.508 1.00 21.27 88 LYS A N 1
ATOM 707 C CA . LYS A 1 88 ? -24.158 6.970 -29.386 1.00 25.33 88 LYS A CA 1
ATOM 708 C C . LYS A 1 88 ? -24.361 5.446 -29.321 1.00 24.64 88 LYS A C 1
ATOM 709 O O . LYS A 1 88 ? -25.499 4.992 -29.184 1.00 24.39 88 LYS A O 1
ATOM 715 N N . GLU A 1 89 ? -23.290 4.692 -29.450 1.00 29.34 89 GLU A N 1
ATOM 716 C CA . GLU A 1 89 ? -23.254 3.211 -29.357 1.00 28.63 89 GLU A CA 1
ATOM 717 C C . GLU A 1 89 ? -23.886 2.726 -28.039 1.00 29.07 89 GLU A C 1
ATOM 718 O O . GLU A 1 89 ? -24.586 1.677 -28.014 1.00 29.29 89 GLU A O 1
ATOM 724 N N . LEU A 1 90 ? -23.594 3.452 -26.962 1.00 27.07 90 LEU A N 1
ATOM 725 C CA . LEU A 1 90 ? -24.154 3.180 -25.610 1.00 24.73 90 LEU A CA 1
ATOM 726 C C . LEU A 1 90 ? -25.578 3.694 -25.406 1.00 25.42 90 LEU A C 1
ATOM 727 O O . LEU A 1 90 ? -26.163 3.434 -24.335 1.00 27.37 90 LEU A O 1
ATOM 732 N N . GLY A 1 91 ? -26.145 4.481 -26.337 1.00 24.36 91 GLY A N 1
ATOM 733 C CA . GLY A 1 91 ? -27.531 4.952 -26.185 1.00 25.76 91 GLY A CA 1
ATOM 734 C C . GLY A 1 91 ? -27.741 6.286 -25.533 1.00 26.35 91 GLY A C 1
ATOM 735 O O . GLY A 1 91 ? -28.835 6.705 -25.191 1.00 26.36 91 GLY A O 1
ATOM 736 N N . TYR A 1 92 ? -26.668 7.052 -25.361 1.00 26.50 92 TYR A N 1
ATOM 737 C CA . TYR A 1 92 ? -26.853 8.367 -24.725 1.00 24.51 92 TYR A CA 1
ATOM 738 C C . TYR A 1 92 ? -27.214 9.474 -25.696 1.00 29.98 92 TYR A C 1
ATOM 739 O O . TYR A 1 92 ? -27.788 10.500 -25.327 1.00 29.79 92 TYR A O 1
ATOM 748 N N . PHE A 1 93 ? -26.800 9.321 -26.941 1.00 27.07 93 PHE A N 1
ATOM 749 C CA . PHE A 1 93 ? -26.888 10.410 -27.941 1.00 31.60 93 PHE A CA 1
ATOM 750 C C . PHE A 1 93 ? -27.445 9.776 -29.172 1.00 36.66 93 PHE A C 1
ATOM 751 O O . PHE A 1 93 ? -26.948 8.773 -29.608 1.00 35.90 93 PHE A O 1
ATOM 759 N N . ASN A 1 94 ? -28.497 10.365 -29.719 1.00 32.51 94 ASN A N 1
ATOM 760 C CA . ASN A 1 94 ? -29.041 9.822 -30.951 1.00 38.60 94 ASN A CA 1
ATOM 761 C C . ASN A 1 94 ? -28.419 10.480 -32.170 1.00 40.83 94 ASN A C 1
ATOM 762 O O . ASN A 1 94 ? -28.386 9.898 -33.242 1.00 45.32 94 ASN A O 1
ATOM 767 N N . ASN A 1 95 ? -27.982 11.716 -32.019 1.00 33.47 95 ASN A N 1
ATOM 768 C CA . ASN A 1 95 ? -27.284 12.403 -33.077 1.00 37.78 95 ASN A CA 1
ATOM 769 C C . ASN A 1 95 ? -26.405 13.512 -32.491 1.00 37.29 95 ASN A C 1
ATOM 770 O O . ASN A 1 95 ? -26.389 13.792 -31.280 1.00 33.63 95 ASN A O 1
ATOM 775 N N . TYR A 1 96 ? -25.691 14.197 -33.365 1.00 41.38 96 TYR A N 1
ATOM 776 C CA . TYR A 1 96 ? -24.730 15.205 -32.908 1.00 39.02 96 TYR A CA 1
ATOM 777 C C . TYR A 1 96 ? -25.419 16.411 -32.209 1.00 39.71 96 TYR A C 1
ATOM 778 O O . TYR A 1 96 ? -24.894 16.954 -31.239 1.00 36.50 96 TYR A O 1
ATOM 787 N N . ASP A 1 97 ? -26.598 16.791 -32.663 1.00 71.79 97 ASP A N 1
ATOM 788 C CA . ASP A 1 97 ? -27.294 17.872 -32.023 1.00 69.31 97 ASP A CA 1
ATOM 789 C C . ASP A 1 97 ? -27.652 17.523 -30.615 1.00 62.05 97 ASP A C 1
ATOM 790 O O . ASP A 1 97 ? -27.496 18.322 -29.735 1.00 59.41 97 ASP A O 1
ATOM 795 N N . GLU A 1 98 ? -28.131 16.312 -30.412 1.00 39.57 98 GLU A N 1
ATOM 796 C CA . GLU A 1 98 ? -28.424 15.877 -29.083 1.00 37.04 98 GLU A CA 1
ATOM 797 C C . GLU A 1 98 ? -27.178 15.817 -28.213 1.00 32.05 98 GLU A C 1
ATOM 798 O O . GLU A 1 98 ? -27.218 16.170 -27.049 1.00 28.11 98 GLU A O 1
ATOM 804 N N . PHE A 1 99 ? -26.121 15.244 -28.740 1.00 32.26 99 PHE A N 1
ATOM 805 C CA . PHE A 1 99 ? -24.837 15.191 -28.020 1.00 30.49 99 PHE A CA 1
ATOM 806 C C . PHE A 1 99 ? -24.475 16.573 -27.568 1.00 29.77 99 PHE A C 1
ATOM 807 O O . PHE A 1 99 ? -24.143 16.785 -26.394 1.00 27.23 99 PHE A O 1
ATOM 815 N N . ARG A 1 100 ? -24.551 17.541 -28.466 1.00 38.36 100 ARG A N 1
ATOM 816 C CA . ARG A 1 100 ? -24.222 18.911 -28.126 1.00 41.97 100 ARG A CA 1
ATOM 817 C C . ARG A 1 100 ? -25.108 19.452 -27.038 1.00 38.19 100 ARG A C 1
ATOM 818 O O . ARG A 1 100 ? -24.647 20.034 -26.109 1.00 34.20 100 ARG A O 1
ATOM 820 N N . LYS A 1 101 ? -26.395 19.237 -27.157 1.00 39.29 101 LYS A N 1
ATOM 821 C CA . LYS A 1 101 ? -27.308 19.794 -26.180 1.00 37.99 101 LYS A CA 1
ATOM 822 C C . LYS A 1 101 ? -27.089 19.107 -24.806 1.00 36.33 101 LYS A C 1
ATOM 823 O O . LYS A 1 101 ? -27.148 19.782 -23.773 1.00 34.50 101 LYS A O 1
ATOM 825 N N . LYS A 1 102 ? -26.935 17.770 -24.782 1.00 36.25 102 LYS A N 1
ATOM 826 C CA . LYS A 1 102 ? -26.725 17.063 -23.539 1.00 32.73 102 LYS A CA 1
ATOM 827 C C . LYS A 1 102 ? -25.442 17.507 -22.805 1.00 30.92 102 LYS A C 1
ATOM 828 O O . LYS A 1 102 ? -25.454 17.727 -21.592 1.00 31.45 102 LYS A O 1
ATOM 834 N N . MET A 1 103 ? -24.335 17.572 -23.538 1.00 29.04 103 MET A N 1
ATOM 835 C CA . MET A 1 103 ? -23.052 17.977 -22.989 1.00 28.48 103 MET A CA 1
ATOM 836 C C . MET A 1 103 ? -23.115 19.339 -22.407 1.00 28.75 103 MET A C 1
ATOM 837 O O . MET A 1 103 ? -22.547 19.611 -21.347 1.00 26.11 103 MET A O 1
ATOM 842 N N . HIS A 1 104 ? -23.797 20.228 -23.107 1.00 38.91 104 HIS A N 1
ATOM 843 C CA . HIS A 1 104 ? -24.055 21.551 -22.532 1.00 40.53 104 HIS A CA 1
ATOM 844 C C . HIS A 1 104 ? -24.839 21.596 -21.202 1.00 36.28 104 HIS A C 1
ATOM 845 O O . HIS A 1 104 ? -24.389 22.271 -20.250 1.00 35.95 104 HIS A O 1
ATOM 852 N N . TYR A 1 105 ? -25.990 20.902 -21.135 1.00 33.96 105 TYR A N 1
ATOM 853 C CA . TYR A 1 105 ? -26.716 20.753 -19.919 1.00 32.98 105 TYR A CA 1
ATOM 854 C C . TYR A 1 105 ? -25.877 20.180 -18.792 1.00 31.32 105 TYR A C 1
ATOM 855 O O . TYR A 1 105 ? -25.816 20.746 -17.702 1.00 31.03 105 TYR A O 1
ATOM 864 N N . TRP A 1 106 ? -25.259 19.041 -19.035 1.00 28.51 106 TRP A N 1
ATOM 865 C CA . TRP A 1 106 ? -24.423 18.423 -17.972 1.00 26.83 106 TRP A CA 1
ATOM 866 C C . TRP A 1 106 ? -23.360 19.392 -17.443 1.00 28.47 106 TRP A C 1
ATOM 867 O O . TRP A 1 106 ? -23.156 19.499 -16.203 1.00 27.14 106 TRP A O 1
ATOM 878 N N . SER A 1 107 ? -22.634 20.044 -18.367 1.00 28.01 107 SER A N 1
ATOM 879 C CA . SER A 1 107 ? -21.607 21.001 -17.960 1.00 30.33 107 SER A CA 1
ATOM 880 C C . SER A 1 107 ? -22.201 22.174 -17.147 1.00 28.92 107 SER A C 1
ATOM 881 O O . SER A 1 107 ? -21.610 22.633 -16.167 1.00 28.25 107 SER A O 1
ATOM 884 N N . THR A 1 108 ? -23.351 22.674 -17.584 1.00 32.17 108 THR A N 1
ATOM 885 C CA . THR A 1 108 ? -24.005 23.763 -16.852 1.00 32.91 108 THR A CA 1
ATOM 886 C C . THR A 1 108 ? -24.395 23.349 -15.437 1.00 32.32 108 THR A C 1
ATOM 887 O O . THR A 1 108 ? -24.203 24.132 -14.492 1.00 33.20 108 THR A O 1
ATOM 891 N N . GLU A 1 109 ? -24.908 22.121 -15.304 1.00 31.17 109 GLU A N 1
ATOM 892 C CA . GLU A 1 109 ? -25.308 21.586 -14.027 1.00 31.87 109 GLU A CA 1
ATOM 893 C C . GLU A 1 109 ? -24.069 21.398 -13.135 1.00 29.16 109 GLU A C 1
ATOM 894 O O . GLU A 1 109 ? -24.114 21.681 -11.894 1.00 28.58 109 GLU A O 1
ATOM 900 N N . LEU A 1 110 ? -22.954 20.951 -13.727 1.00 26.31 110 LEU A N 1
ATOM 901 C CA . LEU A 1 110 ? -21.733 20.790 -12.954 1.00 27.04 110 LEU A CA 1
ATOM 902 C C . LEU A 1 110 ? -21.259 22.170 -12.421 1.00 26.57 110 LEU A C 1
ATOM 903 O O . LEU A 1 110 ? -20.866 22.314 -11.284 1.00 27.27 110 LEU A O 1
ATOM 908 N N . THR A 1 111 ? -21.268 23.175 -13.283 1.00 30.19 111 THR A N 1
ATOM 909 C CA . THR A 1 111 ? -20.895 24.538 -12.885 1.00 29.73 111 THR A CA 1
ATOM 910 C C . THR A 1 111 ? -21.763 25.048 -11.727 1.00 28.52 111 THR A C 1
ATOM 911 O O . THR A 1 111 ? -21.278 25.688 -10.832 1.00 31.24 111 THR A O 1
ATOM 915 N N . LYS A 1 112 ? -23.035 24.784 -11.790 1.00 26.71 112 LYS A N 1
ATOM 916 C CA . LYS A 1 112 ? -23.943 25.186 -10.750 1.00 29.87 112 LYS A CA 1
ATOM 917 C C . LYS A 1 112 ? -23.514 24.631 -9.427 1.00 30.74 112 LYS A C 1
ATOM 918 O O . LYS A 1 112 ? -23.541 25.315 -8.461 1.00 34.91 112 LYS A O 1
ATOM 924 N N . LYS A 1 113 ? -23.112 23.356 -9.412 1.00 26.78 113 LYS A N 1
ATOM 925 C CA . LYS A 1 113 ? -22.644 22.672 -8.195 1.00 28.10 113 LYS A CA 1
ATOM 926 C C . LYS A 1 113 ? -21.328 23.235 -7.729 1.00 27.90 113 LYS A C 1
ATOM 927 O O . LYS A 1 113 ? -21.111 23.385 -6.525 1.00 29.86 113 LYS A O 1
ATOM 933 N N . VAL A 1 114 ? -20.382 23.408 -8.660 1.00 27.42 114 VAL A N 1
ATOM 934 C CA . VAL A 1 114 ? -19.111 24.075 -8.312 1.00 28.87 114 VAL A CA 1
ATOM 935 C C . VAL A 1 114 ? -19.301 25.490 -7.712 1.00 31.01 114 VAL A C 1
ATOM 936 O O . VAL A 1 114 ? -18.718 25.815 -6.636 1.00 35.71 114 VAL A O 1
ATOM 940 N N . ILE A 1 115 ? -20.160 26.339 -8.311 1.00 29.17 115 ILE A N 1
ATOM 941 C CA . ILE A 1 115 ? -20.430 27.682 -7.790 1.00 33.65 115 ILE A CA 1
ATOM 942 C C . ILE A 1 115 ? -20.993 27.608 -6.371 1.00 36.47 115 ILE A C 1
ATOM 943 O O . ILE A 1 115 ? -20.536 28.368 -5.497 1.00 36.39 115 ILE A O 1
ATOM 948 N N . LYS A 1 116 ? -21.931 26.654 -6.145 1.00 35.36 116 LYS A N 1
ATOM 949 C CA . LYS A 1 116 ? -22.530 26.464 -4.821 1.00 38.45 116 LYS A CA 1
ATOM 950 C C . LYS A 1 116 ? -21.422 26.054 -3.855 1.00 40.75 116 LYS A C 1
ATOM 951 O O . LYS A 1 116 ? -21.370 26.590 -2.766 1.00 45.50 116 LYS A O 1
ATOM 953 N N . SER A 1 117 ? -20.526 25.149 -4.234 1.00 32.93 117 SER A N 1
ATOM 954 C CA . SER A 1 117 ? -19.503 24.674 -3.328 1.00 36.22 117 SER A CA 1
ATOM 955 C C . SER A 1 117 ? -18.704 25.880 -2.777 1.00 44.21 117 SER A C 1
ATOM 956 O O . SER A 1 117 ? -18.198 25.880 -1.669 1.00 46.47 117 SER A O 1
ATOM 959 N N . TYR A 1 118 ? -18.633 26.954 -3.527 1.00 52.10 118 TYR A N 1
ATOM 960 C CA . TYR A 1 118 ? -17.935 28.113 -2.987 1.00 57.17 118 TYR A CA 1
ATOM 961 C C . TYR A 1 118 ? -18.712 29.063 -2.110 1.00 61.67 118 TYR A C 1
ATOM 962 O O . TYR A 1 118 ? -18.463 30.242 -2.183 1.00 63.91 118 TYR A O 1
ATOM 971 N N . ALA A 1 119 ? -19.568 28.550 -1.222 1.00 64.35 119 ALA A N 1
ATOM 972 C CA . ALA A 1 119 ? -20.399 29.397 -0.366 1.00 69.22 119 ALA A CA 1
ATOM 973 C C . ALA A 1 119 ? -21.207 30.360 -1.225 1.00 69.82 119 ALA A C 1
ATOM 974 O O . ALA A 1 119 ? -21.544 30.043 -2.364 1.00 68.00 119 ALA A O 1
#

GO terms:
  GO:0005515 protein binding (F, IPI)

Radius of gyration: 14.23 Å; Cα contacts (8 Å, |Δi|>4): 156; chains: 1; bounding box: 30×35×33 Å

Secondary structure (DSSP, 8-state):
-EEEEEETTEEEEEETT---SSGGG--EEEE--GGGHHHHHHHHHH-HHHHHHHHHHHHTS-EEEGGG-SS--HHHHHHHHTHHHHHHHTTS-SSHHHHHHHHHHHHHHHHHHHHHHT-

InterPro domains:
  IPR002687 Nop domain [PF01798] (133-356)
  IPR002687 Nop domain [PS51358] (246-360)
  IPR012976 NOSIC [SM00931] (125-177)
  IPR029012 Helix hairpin bin domain superfamily [G3DSA:1.10.287.660] (126-237)
  IPR036070 Nop domain superfamily [SSF89124] (120-362)
  IPR042239 Nop, C-terminal domain [G3DSA:1.10.246.90] (238-361)
  IPR045056 Nucleolar protein Nop56/Nop58 [PTHR10894] (107-408)
  IPR047099 Nop5, N-terminal domain superfamily [G3DSA:3.30.420.220] (1-119)
  IPR048895 MJ0694-like, N-terminal domain [PF21667] (1-117)